Protein AF-A0A955T8D8-F1 (afdb_monomer_lite)

pLDDT: mean 86.91, std 13.18, range [53.66, 98.06]

Radius of gyration: 22.68 Å; chains: 1; bounding box: 37×51×45 Å

Secondary structure (DSSP, 8-state):
-PPPPHHHHHHHHHHHH--BTTBPPS--SS--GGGPPPSS---TTPPP-PPPPPPTTSS--TT--

Sequence (65 aa):
MSPKSTLETVLAYHQRTKHHFHAYARSLGYLDWANQPDPFRRYEGARQIQLPFRDPNGTILPYEE

Structure (mmCIF, N/CA/C/O backbone):
data_AF-A0A955T8D8-F1
#
_entry.id   AF-A0A955T8D8-F1
#
loop_
_atom_site.group_PDB
_atom_site.id
_atom_site.type_symbol
_atom_site.label_atom_id
_atom_site.label_alt_id
_atom_site.label_comp_id
_atom_site.label_asym_id
_atom_site.label_entity_id
_atom_site.label_seq_id
_atom_site.pdbx_PDB_ins_code
_atom_site.Cartn_x
_atom_site.Cartn_y
_atom_site.Cartn_z
_atom_site.occupancy
_atom_site.B_iso_or_equiv
_atom_site.auth_seq_id
_atom_site.auth_comp_id
_atom_site.auth_asym_id
_atom_site.auth_atom_id
_atom_site.pdbx_PDB_model_num
ATOM 1 N N . MET A 1 1 ? 13.567 -26.092 -14.925 1.00 63.44 1 MET A N 1
ATOM 2 C CA . MET A 1 1 ? 13.939 -24.687 -14.643 1.00 63.44 1 MET A CA 1
ATOM 3 C C . MET A 1 1 ? 14.316 -24.600 -13.181 1.00 63.44 1 MET A C 1
ATOM 5 O O . MET A 1 1 ? 13.524 -25.035 -12.355 1.00 63.44 1 MET A O 1
ATOM 9 N N . SER A 1 2 ? 15.514 -24.110 -12.871 1.00 77.38 2 SER A N 1
ATOM 10 C CA . SER A 1 2 ? 15.914 -23.864 -11.483 1.00 77.38 2 SER A CA 1
ATOM 11 C C . SER A 1 2 ? 15.095 -22.708 -10.896 1.00 77.38 2 SER A C 1
ATOM 13 O O . SER A 1 2 ? 14.716 -21.801 -11.648 1.00 77.38 2 SER A O 1
ATOM 15 N N . PRO A 1 3 ? 14.787 -22.727 -9.589 1.00 83.19 3 PRO A N 1
ATOM 16 C CA . PRO A 1 3 ? 14.120 -21.606 -8.943 1.00 83.19 3 PRO A CA 1
ATOM 17 C C . PRO A 1 3 ? 14.999 -20.357 -9.054 1.00 83.19 3 PRO A C 1
ATOM 19 O O . PRO A 1 3 ? 16.218 -20.433 -8.897 1.00 83.19 3 PRO A O 1
ATOM 22 N N . LYS A 1 4 ? 14.377 -19.209 -9.335 1.00 88.31 4 LYS A N 1
ATOM 23 C CA . LYS A 1 4 ? 15.080 -17.923 -9.322 1.00 88.31 4 LYS A CA 1
ATOM 24 C C . LYS A 1 4 ? 15.571 -17.633 -7.911 1.00 88.31 4 LYS A C 1
ATOM 26 O O . LYS A 1 4 ? 14.836 -17.839 -6.944 1.00 88.31 4 LYS A O 1
ATOM 31 N N . SER A 1 5 ? 16.773 -17.091 -7.804 1.00 96.75 5 SER A N 1
ATOM 32 C CA . SER A 1 5 ? 17.250 -16.500 -6.562 1.00 96.75 5 SER A CA 1
ATOM 33 C C . SER A 1 5 ? 16.366 -15.320 -6.139 1.00 96.75 5 SER A C 1
ATOM 35 O O . SER A 1 5 ? 15.644 -14.704 -6.938 1.00 96.75 5 SER A O 1
ATOM 37 N N . THR A 1 6 ? 16.454 -14.958 -4.861 1.00 97.50 6 THR A N 1
ATOM 38 C CA . THR A 1 6 ? 15.767 -13.780 -4.318 1.00 97.50 6 THR A CA 1
ATOM 39 C C . THR A 1 6 ? 16.168 -12.508 -5.064 1.00 97.50 6 THR A C 1
ATOM 41 O O . THR A 1 6 ? 15.305 -11.704 -5.416 1.00 97.50 6 THR A O 1
ATOM 44 N N . LEU A 1 7 ? 17.460 -12.349 -5.378 1.00 97.69 7 LEU A N 1
ATOM 45 C CA . LEU A 1 7 ? 17.967 -11.176 -6.089 1.00 97.69 7 LEU A CA 1
ATOM 46 C C . LEU A 1 7 ? 17.384 -11.075 -7.502 1.00 97.69 7 LEU A C 1
ATOM 48 O O . LEU A 1 7 ? 16.892 -10.018 -7.893 1.00 97.69 7 LEU A O 1
ATOM 52 N N . GLU A 1 8 ? 17.370 -12.178 -8.250 1.00 97.94 8 GLU A N 1
ATOM 53 C CA . GLU A 1 8 ? 16.769 -12.211 -9.588 1.00 97.94 8 GLU A CA 1
ATOM 54 C C . GLU A 1 8 ? 15.274 -11.876 -9.552 1.00 97.94 8 GLU A C 1
ATOM 56 O O . GLU A 1 8 ? 14.763 -11.219 -10.460 1.00 97.94 8 GLU A O 1
ATOM 61 N N . THR A 1 9 ? 14.568 -12.284 -8.497 1.00 97.38 9 THR A N 1
ATOM 62 C CA . THR A 1 9 ? 13.144 -11.974 -8.313 1.00 97.38 9 THR A CA 1
ATOM 63 C C . THR A 1 9 ? 12.920 -10.483 -8.076 1.00 97.38 9 THR A C 1
ATOM 65 O O . THR A 1 9 ? 12.073 -9.877 -8.738 1.00 97.38 9 THR A O 1
ATOM 68 N N . VAL A 1 10 ? 13.707 -9.871 -7.188 1.00 97.94 10 VAL A N 1
ATOM 69 C CA . VAL A 1 10 ? 13.629 -8.432 -6.895 1.00 97.94 10 VAL A CA 1
ATOM 70 C C . VAL A 1 10 ? 13.966 -7.604 -8.132 1.00 97.94 10 VAL A C 1
ATOM 72 O O . VAL A 1 10 ? 13.216 -6.692 -8.487 1.00 97.94 10 VAL A O 1
ATOM 75 N N . LEU A 1 11 ? 15.048 -7.946 -8.836 1.00 98.06 11 LEU A N 1
ATOM 76 C CA . LEU A 1 11 ? 15.449 -7.250 -10.058 1.00 98.06 11 LEU A CA 1
ATOM 77 C C . LEU A 1 11 ? 14.377 -7.365 -11.144 1.00 98.06 11 LEU A C 1
ATOM 79 O O . LEU A 1 11 ? 14.020 -6.364 -11.763 1.00 98.06 11 LEU A O 1
ATOM 83 N N . ALA A 1 12 ? 13.810 -8.555 -11.345 1.00 97.12 12 ALA A N 1
ATOM 84 C CA . ALA A 1 12 ? 12.742 -8.752 -12.319 1.00 97.12 12 ALA A CA 1
ATOM 85 C C . ALA A 1 12 ? 11.471 -7.959 -11.969 1.00 97.12 12 ALA A C 1
ATOM 87 O O . ALA A 1 12 ? 10.830 -7.410 -12.868 1.00 97.12 12 ALA A O 1
ATOM 88 N N . TYR A 1 13 ? 11.108 -7.872 -10.685 1.00 97.12 13 TYR A N 1
ATOM 89 C CA . TYR A 1 13 ? 9.998 -7.033 -10.232 1.00 97.12 13 TYR A CA 1
ATOM 90 C C . TYR A 1 13 ? 10.269 -5.558 -10.539 1.00 97.12 13 TYR A C 1
ATOM 92 O O . TYR A 1 13 ? 9.471 -4.932 -11.233 1.00 97.12 13 TYR A O 1
ATOM 100 N N . HIS A 1 14 ? 11.425 -5.040 -10.112 1.00 96.69 14 HIS A N 1
ATOM 101 C CA . HIS A 1 14 ? 11.811 -3.644 -10.319 1.00 96.69 14 HIS A CA 1
ATOM 102 C C . HIS A 1 14 ? 11.805 -3.250 -11.800 1.00 96.69 14 HIS A C 1
ATOM 104 O O . HIS A 1 14 ? 11.227 -2.228 -12.168 1.00 96.69 14 HIS A O 1
ATOM 110 N N . GLN A 1 15 ? 12.401 -4.072 -12.671 1.00 96.06 15 GLN A N 1
ATOM 111 C CA . GLN A 1 15 ? 12.425 -3.782 -14.108 1.00 96.06 15 GLN A CA 1
ATOM 112 C C . GLN A 1 15 ? 11.025 -3.749 -14.728 1.00 96.06 15 GLN A C 1
ATOM 114 O O . GLN A 1 15 ? 10.821 -3.056 -15.720 1.00 96.06 15 GLN A O 1
ATOM 119 N N . ARG A 1 16 ? 10.056 -4.480 -14.163 1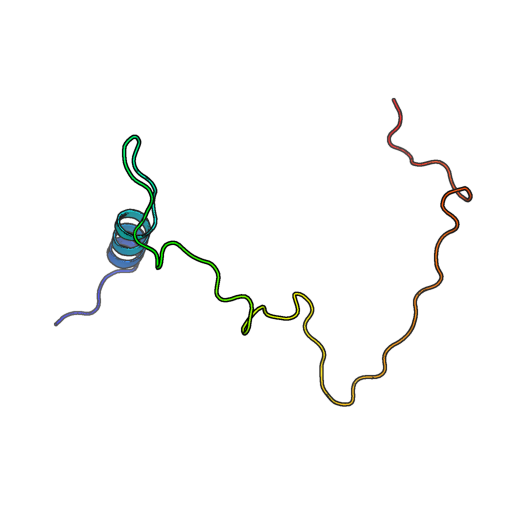.00 95.44 16 ARG A N 1
ATOM 120 C CA . ARG A 1 16 ? 8.693 -4.550 -14.700 1.00 95.44 16 ARG A CA 1
ATOM 121 C C . ARG A 1 16 ? 7.777 -3.432 -14.203 1.00 95.44 16 ARG A C 1
ATOM 123 O O . ARG A 1 16 ? 6.845 -3.088 -14.926 1.00 95.44 16 ARG A O 1
ATOM 130 N N . THR A 1 17 ? 8.001 -2.907 -13.001 1.00 96.25 17 THR A N 1
ATOM 131 C CA . THR A 1 17 ? 7.071 -1.973 -12.338 1.00 96.25 17 THR A CA 1
ATOM 132 C C . THR A 1 17 ? 7.559 -0.529 -12.279 1.00 96.25 17 THR A C 1
ATOM 134 O O . THR A 1 17 ? 6.758 0.354 -11.985 1.00 96.25 17 THR A O 1
ATOM 137 N N . LYS A 1 18 ? 8.835 -0.249 -12.575 1.00 96.44 18 LYS A N 1
ATOM 138 C CA . LYS A 1 18 ? 9.345 1.128 -12.619 1.00 96.44 18 LYS A CA 1
ATOM 139 C C . LYS A 1 18 ? 8.777 1.925 -13.800 1.00 96.44 18 LYS A C 1
ATOM 141 O O . LYS A 1 18 ? 8.508 1.377 -14.868 1.00 96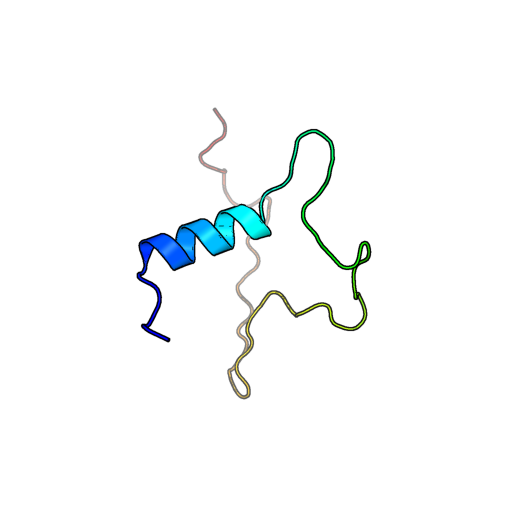.44 18 LYS A O 1
ATOM 146 N N . HIS A 1 19 ? 8.678 3.238 -13.624 1.00 96.12 19 HIS A N 1
ATOM 147 C CA . HIS A 1 19 ? 8.411 4.179 -14.711 1.00 96.12 19 HIS A CA 1
ATOM 148 C C . HIS A 1 19 ? 9.720 4.589 -15.403 1.00 96.12 19 HIS A C 1
ATOM 150 O O . HIS A 1 19 ? 10.793 4.575 -14.797 1.00 96.12 19 HIS A O 1
ATOM 156 N N . HIS A 1 20 ? 9.627 4.964 -16.673 1.00 94.06 20 HIS A N 1
ATOM 157 C CA . HIS A 1 20 ? 10.715 5.530 -17.461 1.00 94.06 20 HIS A CA 1
ATOM 158 C C . HIS A 1 20 ? 10.450 7.015 -17.716 1.00 94.06 20 HIS A C 1
ATOM 160 O O . HIS A 1 20 ? 9.302 7.449 -17.737 1.00 94.06 20 HIS A O 1
ATOM 166 N N . PHE A 1 21 ? 11.504 7.786 -17.994 1.00 96.50 21 PHE A N 1
ATOM 167 C CA . PHE A 1 21 ? 11.382 9.218 -18.300 1.00 96.50 21 PHE A CA 1
ATOM 168 C C . PHE A 1 21 ? 10.399 9.531 -19.438 1.00 96.50 21 PHE A C 1
ATOM 170 O O . PHE A 1 21 ? 9.791 10.595 -19.444 1.00 96.50 21 PHE A O 1
ATOM 177 N N . HIS A 1 22 ? 10.223 8.601 -20.381 1.00 96.50 22 HIS A N 1
ATOM 178 C CA . HIS A 1 22 ? 9.362 8.782 -21.551 1.00 96.50 22 HIS A CA 1
ATOM 179 C C . HIS A 1 22 ? 8.129 7.868 -21.566 1.00 96.50 22 HIS A C 1
ATOM 181 O O . HIS A 1 22 ? 7.371 7.898 -22.530 1.00 96.50 22 HIS A O 1
ATOM 187 N N . ALA A 1 23 ? 7.931 7.025 -20.546 1.00 92.75 23 ALA A N 1
ATOM 188 C CA . ALA A 1 23 ? 6.814 6.083 -20.520 1.00 92.75 23 ALA A CA 1
ATOM 189 C C . ALA A 1 23 ? 6.476 5.628 -19.099 1.00 92.75 23 ALA A C 1
ATOM 191 O O . ALA A 1 23 ? 7.359 5.276 -18.314 1.00 92.75 23 ALA A O 1
ATOM 192 N N . TYR A 1 24 ? 5.184 5.548 -18.785 1.00 94.00 24 TYR A N 1
ATOM 193 C CA . TYR A 1 24 ? 4.741 4.913 -17.549 1.00 94.00 24 TYR A CA 1
ATOM 194 C C . TYR A 1 24 ? 4.939 3.386 -17.597 1.00 94.00 24 TYR A C 1
ATOM 196 O O . TYR A 1 24 ? 4.987 2.784 -18.670 1.00 94.00 24 TYR A O 1
ATOM 204 N N . ALA A 1 25 ? 5.047 2.750 -16.425 1.00 95.31 25 ALA A N 1
ATOM 205 C CA . ALA A 1 25 ? 5.036 1.298 -16.304 1.00 95.31 25 ALA A CA 1
ATOM 206 C C . ALA A 1 25 ? 3.762 0.708 -16.934 1.00 95.31 25 ALA A C 1
ATOM 208 O O . ALA A 1 25 ? 2.701 1.336 -16.922 1.00 95.31 25 ALA A O 1
ATOM 209 N N . ARG A 1 26 ? 3.858 -0.518 -17.464 1.00 94.44 26 ARG A N 1
ATOM 210 C CA . ARG A 1 26 ? 2.723 -1.188 -18.114 1.00 94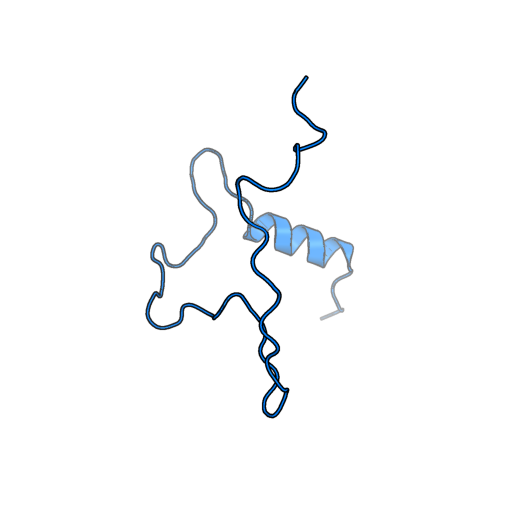.44 26 ARG A CA 1
ATOM 211 C C . ARG A 1 26 ? 1.558 -1.362 -17.137 1.00 94.44 26 ARG A C 1
ATOM 213 O O . ARG A 1 26 ? 1.715 -1.998 -16.097 1.00 94.44 26 ARG A O 1
ATOM 220 N N . SER A 1 27 ? 0.392 -0.850 -17.511 1.00 90.38 27 SER A N 1
ATOM 221 C CA . SER A 1 27 ? -0.866 -0.964 -16.771 1.00 90.38 27 SER A CA 1
ATOM 222 C C . SER A 1 27 ? -2.051 -0.958 -17.747 1.00 90.38 27 SER A C 1
ATOM 224 O O . SER A 1 27 ? -1.857 -0.812 -18.953 1.00 90.38 27 SER A O 1
ATOM 226 N N . LEU A 1 28 ? -3.275 -1.120 -17.235 1.00 91.12 28 LEU A N 1
ATOM 227 C CA . LEU A 1 28 ? -4.502 -1.067 -18.043 1.00 91.12 28 LEU A CA 1
ATOM 228 C C . LEU A 1 28 ? -4.833 0.346 -18.561 1.00 91.12 28 LEU A C 1
ATOM 230 O O . LEU A 1 28 ? -5.654 0.484 -19.459 1.00 91.12 28 LEU A O 1
ATOM 234 N N . GLY A 1 29 ? -4.205 1.393 -18.017 1.00 90.44 29 GLY A N 1
ATOM 235 C CA . GLY A 1 29 ? -4.443 2.783 -18.423 1.00 90.44 29 GLY A CA 1
ATOM 236 C C . GLY A 1 29 ? -5.716 3.426 -17.853 1.00 90.44 29 GLY A C 1
ATOM 237 O O . GLY A 1 29 ? -5.936 4.611 -18.078 1.00 90.44 29 GLY A O 1
ATOM 238 N N . TYR A 1 30 ? -6.527 2.690 -17.088 1.00 92.62 30 TYR A N 1
ATOM 239 C CA . TYR A 1 30 ? -7.705 3.198 -16.379 1.00 92.62 30 TYR A CA 1
ATOM 240 C C . TYR A 1 30 ? -7.893 2.480 -15.035 1.00 92.62 30 TYR A C 1
ATOM 242 O O . TYR A 1 30 ? -7.304 1.424 -14.792 1.00 92.62 30 TYR A O 1
ATOM 250 N N . LEU A 1 31 ? -8.703 3.074 -14.156 1.00 92.94 31 LEU A N 1
ATOM 251 C CA . LEU A 1 31 ? -9.054 2.503 -12.858 1.00 92.94 31 LEU A CA 1
ATOM 252 C C . LEU A 1 31 ? -10.365 1.723 -12.953 1.00 92.94 31 LEU A C 1
ATOM 254 O O . LEU A 1 31 ? -11.350 2.207 -13.510 1.00 92.94 31 LEU A O 1
ATOM 258 N N . ASP A 1 32 ? -10.369 0.525 -12.377 1.00 93.94 32 ASP A N 1
ATOM 259 C CA . ASP A 1 32 ? -11.570 -0.284 -12.207 1.00 93.94 32 ASP A CA 1
ATOM 260 C C . ASP A 1 32 ? -12.298 0.122 -10.921 1.00 93.94 32 ASP A C 1
ATOM 262 O O . ASP A 1 32 ? -12.116 -0.458 -9.850 1.00 93.94 32 ASP A O 1
ATOM 266 N N . TRP A 1 33 ? -13.098 1.180 -11.029 1.00 93.00 33 TRP A N 1
ATOM 267 C CA . TRP A 1 33 ? -13.830 1.7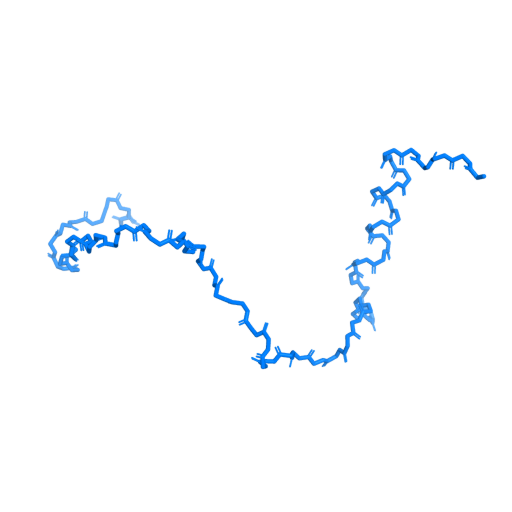40 -9.894 1.00 93.00 33 TRP A CA 1
ATOM 268 C C . TRP A 1 33 ? -14.911 0.808 -9.342 1.00 93.00 33 TRP A C 1
ATOM 270 O O . TRP A 1 33 ? -15.234 0.903 -8.162 1.00 93.00 33 TRP A O 1
ATOM 280 N N . ALA A 1 34 ? -15.443 -0.108 -10.159 1.00 95.44 34 ALA A N 1
ATOM 281 C CA . ALA A 1 34 ? -16.433 -1.083 -9.704 1.00 95.44 34 ALA A CA 1
ATOM 282 C C . ALA A 1 34 ? -15.847 -2.056 -8.665 1.00 95.44 34 ALA A C 1
ATOM 284 O O . ALA A 1 34 ? -16.584 -2.574 -7.830 1.00 95.44 34 ALA A O 1
ATOM 285 N N . ASN A 1 35 ? -14.525 -2.258 -8.689 1.00 93.88 35 ASN A N 1
ATOM 286 C CA . ASN A 1 35 ? -13.786 -3.140 -7.787 1.00 93.88 35 ASN A CA 1
ATOM 287 C C . ASN A 1 35 ? -12.885 -2.378 -6.798 1.00 93.88 35 ASN A C 1
ATOM 289 O O . ASN A 1 35 ? -11.871 -2.911 -6.341 1.00 93.88 35 ASN A O 1
ATOM 293 N N . GLN A 1 36 ? -13.223 -1.131 -6.454 1.00 94.44 36 GLN A N 1
ATOM 294 C CA . GLN A 1 36 ? -12.479 -0.382 -5.441 1.00 94.44 36 GLN A CA 1
ATOM 295 C C . GLN A 1 36 ? -12.576 -1.088 -4.070 1.00 94.44 36 GLN A C 1
ATOM 297 O O . GLN A 1 36 ? -13.683 -1.265 -3.557 1.00 94.44 36 GLN A O 1
ATOM 302 N N . PRO A 1 37 ? -11.451 -1.487 -3.445 1.00 92.94 37 PRO A N 1
ATOM 303 C CA . PRO A 1 37 ? -11.490 -2.162 -2.152 1.00 92.94 37 PRO A CA 1
ATOM 304 C C . PRO A 1 37 ? -11.786 -1.179 -1.010 1.00 92.94 37 PRO A C 1
ATOM 306 O O . PRO A 1 37 ? -11.324 -0.037 -1.036 1.00 92.94 37 PRO A O 1
ATOM 309 N N . ASP A 1 38 ? -12.487 -1.645 0.032 1.00 91.31 38 ASP A N 1
ATOM 310 C CA . ASP A 1 38 ? -12.540 -0.941 1.321 1.00 91.31 38 ASP A CA 1
ATOM 311 C C . ASP A 1 38 ? -11.106 -0.867 1.887 1.00 91.31 38 ASP A C 1
ATOM 313 O O . ASP A 1 38 ? -10.466 -1.913 2.061 1.00 91.31 38 ASP A O 1
ATOM 317 N N . PRO A 1 39 ? -10.558 0.338 2.146 1.00 92.88 39 PRO A N 1
ATOM 318 C CA . PRO A 1 39 ? -9.197 0.479 2.655 1.00 92.88 39 PRO A CA 1
ATOM 319 C C . PRO A 1 39 ? -9.040 -0.065 4.083 1.00 92.88 39 PRO A C 1
ATOM 321 O O . PRO A 1 39 ? -7.912 -0.245 4.549 1.00 92.88 39 PRO A O 1
ATOM 324 N N . PHE A 1 40 ? -10.141 -0.343 4.784 1.00 90.38 40 PHE A N 1
ATOM 325 C CA . PHE A 1 40 ? -10.147 -0.910 6.121 1.00 90.38 40 PHE A CA 1
ATOM 326 C C . PHE A 1 40 ? -10.584 -2.372 6.100 1.00 90.38 40 PHE A C 1
ATOM 328 O O . PHE A 1 40 ? -11.622 -2.758 5.566 1.00 90.38 40 PHE A O 1
ATOM 335 N N . ARG A 1 41 ? -9.814 -3.215 6.789 1.00 90.88 41 ARG A N 1
ATOM 336 C CA . ARG A 1 41 ? -10.222 -4.595 7.049 1.00 90.88 41 ARG A CA 1
ATOM 337 C C . ARG A 1 41 ? -11.281 -4.617 8.150 1.00 90.88 41 ARG A C 1
ATOM 339 O O . ARG A 1 41 ? -11.014 -4.189 9.271 1.00 90.88 41 ARG A O 1
ATOM 346 N N . ARG A 1 42 ? -12.445 -5.200 7.859 1.00 91.12 42 ARG A N 1
ATOM 347 C CA . ARG A 1 42 ? -13.479 -5.531 8.849 1.00 91.12 42 ARG A CA 1
ATOM 348 C C . ARG A 1 42 ? -13.539 -7.043 9.033 1.00 91.12 42 ARG A C 1
ATOM 350 O O . ARG A 1 42 ? -13.559 -7.783 8.055 1.00 91.12 42 ARG A O 1
ATOM 357 N N . TYR A 1 43 ? -13.542 -7.490 10.283 1.00 93.06 43 TYR A N 1
ATOM 358 C CA . TYR A 1 43 ? -13.734 -8.898 10.615 1.00 93.06 43 TYR A CA 1
ATOM 359 C C . TYR A 1 43 ? -15.224 -9.162 10.822 1.00 93.06 43 TYR A C 1
ATOM 361 O O . TYR A 1 43 ? -15.885 -8.434 11.565 1.00 93.06 43 TYR A O 1
ATOM 369 N N . GLU A 1 44 ? -15.753 -10.186 10.160 1.00 94.88 44 GLU A N 1
ATOM 370 C CA . GLU A 1 44 ? -17.145 -10.598 10.321 1.00 94.88 44 GLU A CA 1
ATOM 371 C C . GLU A 1 44 ? -17.425 -10.999 11.778 1.00 94.88 44 GLU A C 1
ATOM 373 O O . GLU A 1 44 ? -16.599 -11.636 12.432 1.00 94.88 44 GLU A O 1
ATOM 378 N N . GLY A 1 45 ? -18.566 -10.565 12.319 1.00 95.12 45 GLY A N 1
ATOM 379 C CA . GLY A 1 45 ? -18.954 -10.822 13.711 1.00 95.12 45 GLY A CA 1
ATOM 380 C C . GLY A 1 45 ? -18.211 -9.996 14.771 1.00 95.12 45 GLY A C 1
ATOM 381 O O . GLY A 1 45 ? -18.595 -10.030 15.941 1.00 95.12 45 GLY A O 1
ATOM 382 N N . ALA A 1 46 ? -17.188 -9.216 14.405 1.00 96.25 46 ALA A N 1
ATOM 383 C CA . ALA A 1 46 ? -16.494 -8.351 15.354 1.00 96.25 46 ALA A CA 1
ATOM 384 C C . ALA A 1 46 ? -17.343 -7.121 15.716 1.00 96.25 46 ALA A C 1
ATOM 386 O O . ALA A 1 46 ? -17.867 -6.418 14.849 1.00 96.25 46 ALA A O 1
ATOM 387 N N . ARG A 1 47 ? -17.439 -6.820 17.017 1.00 94.94 47 ARG A N 1
ATOM 388 C CA . ARG A 1 47 ? -18.148 -5.633 17.507 1.00 94.94 47 ARG A CA 1
ATOM 389 C C . ARG A 1 47 ? -17.411 -4.357 17.100 1.00 94.94 47 ARG A C 1
ATOM 391 O O . ARG A 1 47 ? -16.232 -4.197 17.406 1.00 94.94 47 ARG A O 1
ATOM 398 N N . GLN A 1 48 ? -18.134 -3.418 16.497 1.00 91.81 48 GLN A N 1
ATOM 399 C CA . GLN A 1 48 ? -17.634 -2.073 16.217 1.00 91.81 48 GLN A CA 1
ATOM 400 C C . GLN A 1 48 ? -17.892 -1.169 17.427 1.00 91.81 48 GLN A C 1
ATOM 402 O O . GLN A 1 48 ? -19.017 -1.093 17.919 1.00 91.81 48 GLN A O 1
ATOM 407 N N . ILE A 1 49 ? -16.846 -0.517 17.935 1.00 91.94 49 ILE A N 1
ATOM 408 C CA . ILE A 1 49 ? -16.926 0.403 19.075 1.00 91.94 49 ILE A CA 1
ATOM 409 C C . ILE A 1 49 ? -16.564 1.791 18.560 1.00 91.94 49 ILE A C 1
ATOM 411 O O . ILE A 1 49 ? -15.441 2.007 18.107 1.00 91.94 49 ILE A O 1
ATOM 415 N N . GLN A 1 50 ? -17.515 2.723 18.621 1.00 88.69 50 GLN A N 1
ATOM 416 C CA . GLN A 1 50 ? -17.262 4.110 18.255 1.00 88.69 50 GLN A CA 1
ATOM 417 C C . GLN A 1 50 ? -16.322 4.734 19.290 1.00 88.69 50 GLN A C 1
ATOM 419 O O . GLN A 1 50 ? -16.633 4.762 20.481 1.00 88.69 50 GLN A O 1
ATOM 424 N N . LEU A 1 51 ? -15.171 5.231 18.840 1.00 87.00 51 LEU A N 1
ATOM 425 C CA . LEU A 1 51 ? -14.278 6.000 19.702 1.00 87.00 51 LEU A CA 1
ATOM 426 C C . LEU A 1 51 ? -14.856 7.409 19.909 1.00 87.00 51 LEU A C 1
ATOM 428 O O . LEU A 1 51 ? -15.458 7.953 18.976 1.00 87.00 51 LEU A O 1
ATOM 432 N N . PRO A 1 52 ? -14.695 8.007 21.105 1.00 85.81 52 PRO A N 1
ATOM 433 C CA . PRO A 1 52 ? -15.138 9.372 21.342 1.00 85.81 52 PRO A CA 1
ATOM 434 C C . PRO A 1 52 ? -14.451 10.311 20.349 1.00 85.81 52 PRO A C 1
ATOM 436 O O . PRO A 1 52 ? -13.231 10.275 20.179 1.00 85.81 52 PRO A O 1
ATOM 439 N N . PHE A 1 53 ? -15.246 11.144 19.683 1.00 77.94 53 PHE A N 1
ATOM 440 C CA . PHE A 1 53 ? -14.718 12.198 18.832 1.00 77.94 53 PHE A CA 1
ATOM 441 C C . PHE A 1 53 ? -14.057 13.236 19.742 1.00 77.94 53 PHE A C 1
ATOM 443 O O . PHE A 1 53 ? -14.720 13.812 20.605 1.00 77.94 53 PHE A O 1
ATOM 450 N N . ARG A 1 54 ? -12.744 13.441 19.604 1.00 68.31 54 ARG A N 1
ATOM 451 C CA . ARG A 1 54 ? -12.072 14.546 20.292 1.00 68.31 54 ARG A CA 1
ATOM 452 C C . ARG A 1 54 ? -12.567 15.834 19.640 1.00 68.31 54 ARG A C 1
ATOM 454 O O . ARG A 1 54 ? -12.458 15.966 18.424 1.00 68.31 54 ARG A O 1
ATOM 461 N N . ASP A 1 55 ? -13.138 16.741 20.429 1.00 67.00 55 ASP A N 1
ATOM 462 C CA . ASP A 1 55 ? -13.504 18.076 19.952 1.00 67.00 55 ASP A CA 1
ATOM 463 C C . ASP A 1 55 ? -12.273 18.712 19.272 1.00 67.00 55 ASP A C 1
ATOM 465 O O . ASP A 1 55 ? -11.214 18.769 19.909 1.00 67.00 55 ASP A O 1
ATOM 469 N N 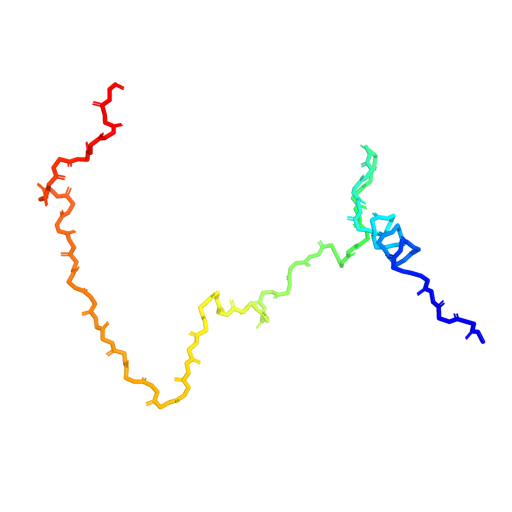. PRO A 1 56 ? -12.361 19.165 18.006 1.00 60.44 56 PRO A N 1
ATOM 470 C CA . PRO A 1 56 ? -11.263 19.870 17.345 1.00 60.44 56 PRO A CA 1
ATOM 471 C C . PRO A 1 56 ? -10.816 21.137 18.095 1.00 60.44 56 PRO A C 1
ATOM 473 O O . PRO A 1 56 ? -9.697 21.592 17.885 1.00 60.44 56 PRO A O 1
ATOM 476 N N . ASN A 1 57 ? -11.636 21.677 19.003 1.00 64.81 57 ASN A N 1
ATOM 477 C CA . ASN A 1 57 ? -11.316 22.838 19.840 1.00 64.81 57 ASN A CA 1
ATOM 478 C C . ASN A 1 57 ? -10.799 22.467 21.243 1.00 64.81 57 ASN A C 1
ATOM 480 O O . ASN A 1 57 ? -10.496 23.343 22.051 1.00 64.81 57 ASN A O 1
ATOM 484 N N . GLY A 1 58 ? -10.706 21.175 21.566 1.00 65.00 58 GLY A N 1
ATOM 485 C CA . GLY A 1 58 ? -10.456 20.679 22.916 1.00 65.00 58 GLY A CA 1
ATOM 486 C C . GLY A 1 58 ? -9.140 19.926 23.058 1.00 65.00 58 GLY A C 1
ATOM 487 O O . GLY A 1 58 ? -9.173 18.740 23.382 1.00 65.00 58 GLY A O 1
ATOM 488 N N . THR A 1 59 ? -8.005 20.588 22.792 1.00 62.09 59 THR A N 1
ATOM 489 C CA . THR A 1 59 ? -6.642 20.427 23.371 1.00 62.09 59 THR A CA 1
ATOM 490 C C . THR A 1 59 ? -5.612 20.972 22.370 1.00 62.09 59 THR A C 1
ATOM 492 O O . THR A 1 59 ? -5.612 20.564 21.213 1.00 62.09 59 THR A O 1
ATOM 495 N N . ILE A 1 60 ? -4.705 21.834 22.840 1.00 60.72 60 ILE A N 1
ATOM 496 C CA . ILE A 1 60 ? -3.531 22.351 22.116 1.00 60.72 60 ILE A CA 1
ATOM 497 C C . ILE A 1 60 ? -2.779 21.221 21.383 1.00 60.72 60 ILE A C 1
ATOM 499 O O . ILE A 1 60 ? -2.404 20.221 22.002 1.00 60.72 60 ILE A O 1
ATOM 503 N N . LEU A 1 61 ? -2.547 21.375 20.075 1.00 60.56 61 LEU A N 1
ATOM 504 C CA . LEU A 1 61 ? -1.634 20.514 19.318 1.00 60.56 61 LEU A CA 1
ATOM 505 C C . LEU A 1 61 ? -0.190 20.884 19.711 1.00 60.56 61 LEU A C 1
ATOM 507 O O . LEU A 1 61 ? 0.180 22.045 19.575 1.00 60.56 61 LEU A O 1
ATOM 511 N N . PRO A 1 62 ? 0.646 19.945 20.191 1.00 62.97 62 PRO A N 1
ATOM 512 C CA . PRO A 1 62 ? 1.985 20.248 20.710 1.00 62.97 62 PRO A CA 1
ATOM 513 C C . PRO A 1 62 ? 3.041 20.499 19.613 1.00 62.97 62 PRO A C 1
ATOM 515 O O . PRO A 1 62 ? 4.229 20.351 19.875 1.00 62.97 62 PRO A O 1
ATOM 518 N N . TYR A 1 63 ? 2.623 20.835 18.389 1.00 63.44 63 TYR A N 1
ATOM 519 C CA . TYR A 1 63 ? 3.509 20.996 17.229 1.00 63.44 63 TYR A CA 1
ATOM 520 C C . TYR A 1 63 ? 3.248 22.289 16.444 1.00 63.44 63 TYR A C 1
ATOM 522 O O . TYR A 1 63 ? 3.457 22.314 15.235 1.00 63.44 63 TYR A O 1
ATOM 530 N N . GLU A 1 64 ? 2.784 23.347 17.108 1.00 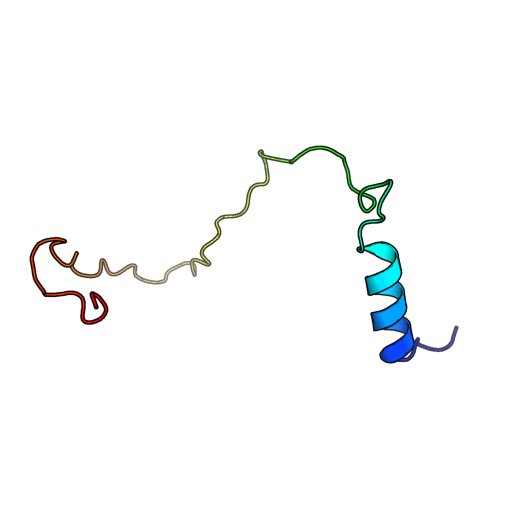54.41 64 GLU A N 1
ATOM 531 C CA . GLU A 1 64 ? 2.871 24.697 16.542 1.00 54.41 64 GLU A CA 1
ATOM 532 C C . GLU A 1 64 ? 4.040 25.436 17.204 1.00 54.41 64 GLU A C 1
ATOM 534 O O . GLU A 1 64 ? 3.900 25.996 18.292 1.00 54.41 64 GLU A O 1
ATOM 539 N N . GLU A 1 65 ? 5.200 25.364 16.547 1.00 53.66 65 GLU A N 1
ATOM 540 C CA . GLU A 1 65 ? 6.294 26.343 16.634 1.00 53.66 65 GLU A CA 1
ATOM 541 C C . GLU A 1 65 ? 6.375 27.111 15.311 1.00 53.66 65 GLU A C 1
ATOM 543 O O . GLU A 1 65 ? 6.270 26.454 14.245 1.00 53.66 65 GLU A O 1
#

Foldseek 3Di:
DDDDDPVRVVVVVCVQQDQDPVGHHDDPPDDPPVPDDDPDDDDPPDDDDDDDDQDPVHDDDPPDD